Protein AF-A0A8S2YPQ8-F1 (afdb_monomer_lite)

Secondary structure (DSSP, 8-state):
---SHHHHHHHHHT-HHHHHHHTS-HHHHHHHHHHHHHHHHHHHHTT-HHHHHHHHHHHHHHHHHHHHHHHHHH--

Organism: NCBI:txid392030

Sequence (76 aa):
LANNLEELNKRADDNPSIQKAKSSSCAQITHVIETAWAEAKKAELINDEERAYVLYMRLFACFTALKQAKDIAHNQ

Foldseek 3Di:
DQPDPVVLLVCLVPPPLLVVLLVDALVSLVVLLVVLVVVLVVCVVVVVVSSNVSSVSNNVSSVVSSVVNVVVVVVD

InterPro domains:
  IPR015063 USP8 dimerisation domain [PF08969] (2-71)

pLDDT: mean 80.67, std 11.79, range [45.0, 96.19]

Radius of gyration: 13.42 Å; chains: 1; bounding box: 30×22×37 Å

Structure (mmCIF, N/CA/C/O backbone):
data_AF-A0A8S2YPQ8-F1
#
_entry.id   AF-A0A8S2YPQ8-F1
#
loop_
_atom_site.group_PDB
_atom_site.id
_atom_site.type_symbol
_atom_site.label_atom_id
_atom_site.label_alt_id
_atom_site.label_comp_id
_atom_site.label_asym_id
_atom_site.label_entity_id
_atom_site.label_seq_id
_atom_site.pdbx_PDB_ins_code
_atom_site.Cartn_x
_atom_site.Cartn_y
_atom_site.Cartn_z
_atom_site.occupancy
_atom_site.B_iso_or_equiv
_atom_site.auth_seq_id
_atom_site.auth_comp_id
_atom_site.auth_asym_id
_atom_site.auth_atom_id
_atom_site.pdbx_PDB_model_num
ATOM 1 N N . LEU A 1 1 ? 7.485 -17.326 -13.471 1.00 45.00 1 LEU A N 1
ATOM 2 C CA . LEU A 1 1 ? 6.710 -16.261 -14.136 1.00 45.00 1 LEU A CA 1
ATOM 3 C C . LEU A 1 1 ? 5.323 -16.309 -13.524 1.00 45.00 1 LEU A C 1
ATOM 5 O O . LEU A 1 1 ? 4.667 -17.331 -13.675 1.00 45.00 1 LEU A O 1
ATOM 9 N N . ALA A 1 2 ? 4.984 -15.326 -12.687 1.00 45.66 2 ALA A N 1
ATOM 10 C CA . ALA A 1 2 ? 3.645 -15.235 -12.107 1.00 45.66 2 ALA A CA 1
ATOM 11 C C . ALA A 1 2 ? 2.708 -14.800 -13.233 1.00 45.66 2 ALA A C 1
ATOM 13 O O . ALA A 1 2 ? 2.959 -13.770 -13.848 1.00 45.66 2 ALA A O 1
ATOM 14 N N . ASN A 1 3 ? 1.727 -15.624 -13.591 1.00 65.25 3 ASN A N 1
ATOM 15 C CA . ASN A 1 3 ? 1.107 -15.560 -14.921 1.00 65.25 3 ASN A CA 1
ATOM 16 C C . ASN A 1 3 ? -0.355 -15.087 -14.921 1.00 65.25 3 ASN A C 1
ATOM 18 O O . ASN A 1 3 ? -1.059 -15.317 -15.902 1.00 65.25 3 ASN A O 1
ATOM 22 N N . ASN A 1 4 ? -0.828 -14.399 -13.875 1.00 74.25 4 ASN A N 1
ATOM 23 C CA . ASN A 1 4 ? -2.038 -13.568 -13.945 1.00 74.25 4 ASN A CA 1
ATOM 24 C C . ASN A 1 4 ? -2.158 -12.601 -12.746 1.00 74.25 4 ASN A C 1
ATOM 26 O O . ASN A 1 4 ? -1.530 -12.773 -11.703 1.00 74.25 4 ASN A O 1
ATOM 30 N N . LEU A 1 5 ? -3.008 -11.579 -12.901 1.00 73.56 5 LEU A N 1
ATOM 31 C CA . LEU A 1 5 ? -3.334 -10.579 -11.871 1.00 73.56 5 LEU A CA 1
ATOM 32 C C . LEU A 1 5 ? -3.829 -11.197 -10.552 1.00 73.56 5 LEU A C 1
ATOM 34 O O . LEU A 1 5 ? -3.650 -10.612 -9.486 1.00 73.56 5 LEU A O 1
ATOM 38 N N . GLU A 1 6 ? -4.439 -12.380 -10.608 1.00 76.81 6 GLU A N 1
ATOM 39 C CA . GLU A 1 6 ? -4.949 -13.081 -9.430 1.00 76.81 6 GLU A CA 1
ATOM 40 C C . GLU A 1 6 ? -3.814 -13.514 -8.486 1.00 76.81 6 GLU A C 1
ATOM 42 O O . GLU A 1 6 ? -3.925 -13.352 -7.270 1.00 76.81 6 GLU A O 1
ATOM 47 N N . GLU A 1 7 ? -2.681 -13.981 -9.020 1.00 77.88 7 GLU A N 1
ATOM 48 C CA . GLU A 1 7 ? -1.497 -14.308 -8.214 1.00 77.88 7 GLU A CA 1
ATOM 49 C C . GLU A 1 7 ? -0.848 -13.069 -7.586 1.00 77.88 7 GLU A C 1
ATOM 51 O O . GLU A 1 7 ? -0.372 -13.126 -6.449 1.00 77.88 7 GLU A O 1
ATOM 56 N N . LEU A 1 8 ? -0.84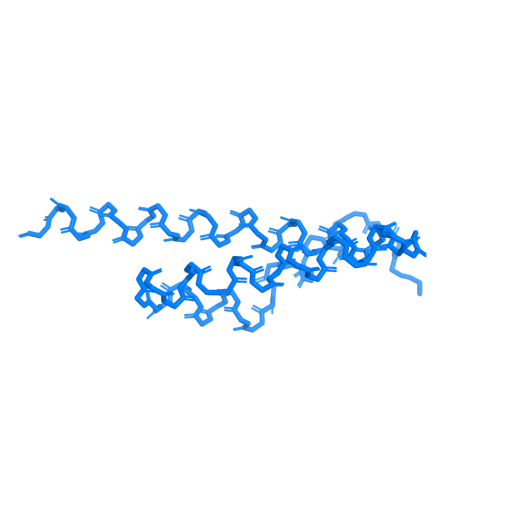4 -11.938 -8.297 1.00 71.00 8 LEU A N 1
ATOM 57 C CA . LEU A 1 8 ? -0.338 -10.673 -7.758 1.00 71.00 8 LEU A CA 1
ATOM 58 C C . LEU A 1 8 ? -1.223 -10.162 -6.612 1.00 71.00 8 LEU A C 1
ATOM 60 O O . LEU A 1 8 ? -0.699 -9.702 -5.597 1.00 71.00 8 LEU A O 1
ATOM 64 N N . ASN A 1 9 ? -2.543 -10.323 -6.727 1.00 70.62 9 ASN A N 1
ATOM 65 C CA . ASN A 1 9 ? -3.482 -9.995 -5.656 1.00 70.62 9 ASN A CA 1
ATOM 66 C C . ASN A 1 9 ? -3.296 -10.887 -4.425 1.00 70.62 9 ASN A C 1
ATOM 68 O O . ASN A 1 9 ? -3.187 -10.364 -3.319 1.00 70.62 9 ASN A O 1
ATOM 72 N N . LYS A 1 10 ? -3.135 -12.207 -4.602 1.00 76.94 10 LYS A N 1
ATOM 73 C CA . LYS A 1 10 ? -2.828 -13.116 -3.479 1.00 76.94 10 LYS A CA 1
ATOM 74 C C . LYS A 1 10 ? -1.559 -12.703 -2.734 1.00 76.94 10 LYS A C 1
ATOM 76 O O . LYS A 1 10 ? -1.543 -12.683 -1.511 1.00 76.94 10 LYS A O 1
ATOM 81 N N . ARG A 1 11 ? -0.504 -12.294 -3.449 1.00 71.81 11 ARG A N 1
ATOM 82 C CA . ARG A 1 11 ? 0.741 -11.796 -2.826 1.00 71.81 11 ARG A CA 1
ATOM 83 C C . ARG A 1 11 ? 0.546 -10.512 -2.025 1.00 71.81 11 ARG A C 1
ATOM 85 O O . ARG A 1 11 ? 1.264 -10.298 -1.046 1.00 71.81 11 ARG A O 1
ATOM 92 N N . ALA A 1 12 ? -0.374 -9.649 -2.449 1.00 71.19 12 ALA A N 1
ATOM 93 C CA . ALA A 1 12 ? -0.743 -8.478 -1.672 1.00 71.19 12 ALA A CA 1
ATOM 94 C C . ALA A 1 12 ? -1.489 -8.902 -0.396 1.00 71.19 12 ALA A C 1
ATOM 96 O O . ALA A 1 12 ? -1.074 -8.506 0.689 1.00 71.19 12 ALA A O 1
ATOM 97 N N . ASP A 1 13 ? -2.501 -9.764 -0.507 1.00 67.50 13 ASP A N 1
ATOM 98 C CA . ASP A 1 13 ? -3.344 -10.206 0.616 1.00 67.50 13 ASP A CA 1
ATOM 99 C C . ASP A 1 13 ? -2.602 -11.052 1.669 1.00 67.50 13 ASP A C 1
ATOM 101 O O . ASP A 1 13 ? -2.801 -10.875 2.879 1.00 67.50 13 ASP A O 1
ATOM 105 N N . ASP A 1 14 ? -1.699 -11.928 1.224 1.00 70.00 14 ASP A N 1
ATOM 106 C CA . ASP A 1 14 ? -0.894 -12.813 2.077 1.00 70.00 14 ASP A CA 1
ATOM 107 C C . ASP A 1 14 ? 0.336 -12.111 2.669 1.00 70.00 14 ASP A C 1
ATOM 109 O O . ASP A 1 14 ? 1.147 -12.725 3.369 1.00 70.00 14 ASP A O 1
ATOM 113 N N . ASN A 1 15 ? 0.508 -10.808 2.417 1.00 69.38 15 ASN A N 1
ATOM 114 C CA . ASN A 1 15 ? 1.662 -10.083 2.916 1.00 69.38 15 ASN A CA 1
ATOM 115 C C . ASN A 1 15 ? 1.654 -10.053 4.463 1.00 69.38 15 ASN A C 1
ATOM 117 O O . ASN A 1 15 ? 0.740 -9.475 5.067 1.00 69.38 15 ASN A O 1
ATOM 121 N N . PRO A 1 16 ? 2.698 -10.581 5.139 1.00 71.25 16 PRO A N 1
ATOM 122 C CA . PRO A 1 16 ? 2.744 -10.671 6.602 1.00 71.25 16 PRO A CA 1
ATOM 123 C C . PRO A 1 16 ? 2.578 -9.324 7.311 1.00 71.25 16 PRO A C 1
ATOM 125 O O . PRO A 1 16 ? 2.107 -9.253 8.446 1.00 71.25 16 PRO A O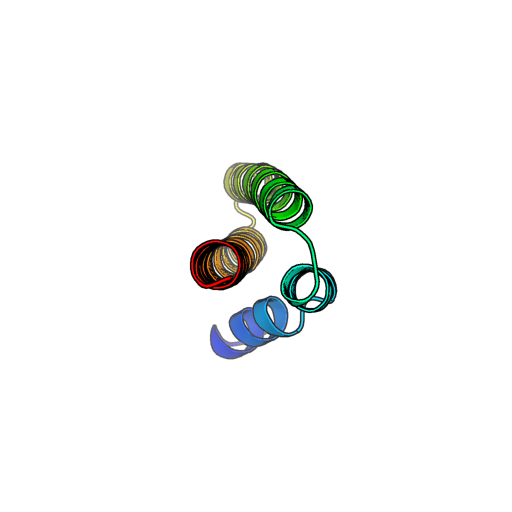 1
ATOM 128 N N . SER A 1 17 ? 2.964 -8.235 6.646 1.00 67.50 17 SER A N 1
A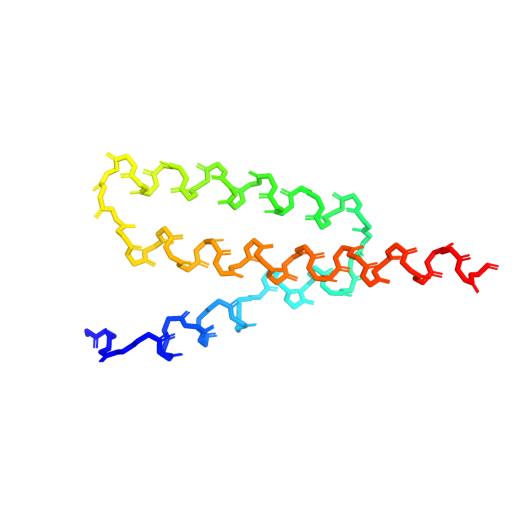TOM 129 C CA . SER A 1 17 ? 2.815 -6.883 7.182 1.00 67.50 17 SER A CA 1
ATOM 130 C C . SER A 1 17 ? 1.362 -6.394 7.211 1.00 67.50 17 SER A C 1
ATOM 132 O O . SER A 1 17 ? 1.021 -5.631 8.108 1.00 67.50 17 SER A O 1
ATOM 134 N N . ILE A 1 18 ? 0.496 -6.856 6.300 1.00 66.25 18 ILE A N 1
ATOM 135 C CA . ILE A 1 18 ? -0.936 -6.515 6.286 1.00 66.25 18 ILE A CA 1
ATOM 136 C C . ILE A 1 18 ? -1.667 -7.286 7.379 1.00 66.25 18 ILE A C 1
ATOM 138 O O . ILE A 1 18 ? -2.473 -6.712 8.105 1.00 66.25 18 ILE A O 1
ATOM 142 N N . GLN A 1 19 ? -1.347 -8.571 7.544 1.00 69.94 19 GLN A N 1
ATOM 143 C CA . GLN A 1 19 ? -1.910 -9.383 8.624 1.00 69.94 19 GLN A CA 1
ATOM 144 C C . GLN A 1 19 ? -1.556 -8.795 9.998 1.00 69.94 19 GLN A C 1
ATOM 146 O O . GLN A 1 19 ? -2.428 -8.673 10.852 1.00 69.94 19 GLN A O 1
ATOM 151 N N . LYS A 1 20 ? -0.315 -8.316 10.177 1.00 69.19 20 LYS A N 1
ATOM 152 C CA . LYS A 1 20 ? 0.074 -7.553 11.375 1.00 69.19 20 LYS A CA 1
ATOM 153 C C . LYS A 1 20 ? -0.676 -6.222 11.488 1.00 69.19 20 LYS A C 1
ATOM 155 O O . LYS A 1 20 ? -1.161 -5.904 12.569 1.00 69.19 20 LYS A O 1
ATOM 160 N N . ALA A 1 21 ? -0.822 -5.485 10.383 1.00 62.25 21 ALA A N 1
ATOM 161 C CA . ALA A 1 21 ? -1.513 -4.196 10.361 1.00 62.25 21 ALA A CA 1
ATOM 162 C C . ALA A 1 21 ? -2.993 -4.296 10.784 1.00 62.25 21 ALA A C 1
ATOM 164 O O . ALA A 1 21 ? -3.488 -3.391 11.447 1.00 62.25 21 ALA A O 1
ATOM 165 N N . LYS A 1 22 ? -3.687 -5.402 10.475 1.00 64.94 22 LYS A N 1
ATOM 166 C CA . LYS A 1 22 ? -5.079 -5.645 10.914 1.00 64.94 22 LYS A CA 1
ATOM 167 C C . LYS A 1 22 ? -5.242 -5.702 12.439 1.00 64.94 22 LYS A C 1
ATOM 169 O O . LYS A 1 22 ? -6.317 -5.407 12.943 1.00 64.94 22 LYS A O 1
ATOM 174 N N . SER A 1 23 ? -4.187 -6.067 13.165 1.00 68.00 23 SER A N 1
ATOM 175 C CA . SER A 1 23 ? -4.149 -6.125 14.635 1.00 68.00 23 SER A CA 1
ATOM 176 C C . SER A 1 23 ? -3.417 -4.942 15.284 1.00 68.00 23 SER A C 1
ATOM 178 O O . SER A 1 23 ? -3.165 -4.952 16.487 1.00 68.00 23 SER A O 1
ATOM 180 N N . SER A 1 24 ? -3.026 -3.944 14.493 1.00 72.00 24 SER A N 1
ATOM 181 C CA . SER A 1 24 ? -2.170 -2.835 14.917 1.00 72.00 24 SER A CA 1
ATOM 182 C C . SER A 1 24 ? -2.956 -1.555 15.208 1.00 72.00 24 SER A C 1
ATOM 184 O O . SER A 1 24 ? -4.104 -1.391 14.801 1.00 72.00 24 SER A O 1
ATOM 186 N N . SER A 1 25 ? -2.312 -0.602 15.888 1.00 81.31 25 SER A N 1
ATOM 187 C CA . SER A 1 25 ? -2.882 0.733 16.107 1.00 81.31 25 SER A CA 1
ATOM 188 C C . SER A 1 25 ? -2.943 1.552 14.811 1.00 81.31 25 SER A C 1
ATOM 190 O O . SER A 1 25 ? -2.143 1.348 13.894 1.00 81.31 25 SER A O 1
ATOM 192 N N . CYS A 1 26 ?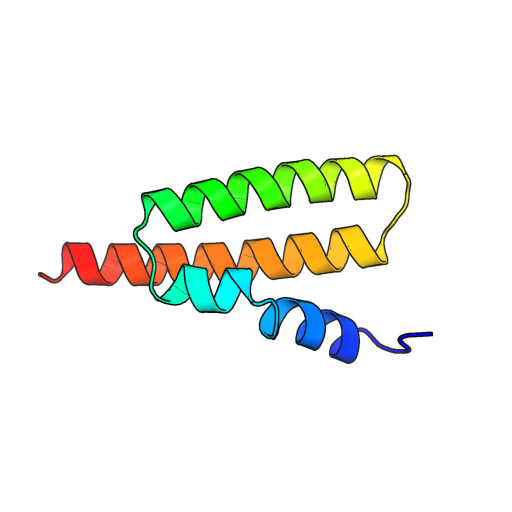 -3.828 2.556 14.755 1.00 83.62 26 CYS A N 1
ATOM 193 C CA . CYS A 1 26 ? -3.930 3.476 13.613 1.00 83.62 26 CYS A CA 1
ATOM 194 C C . CYS A 1 26 ? -2.573 4.079 13.206 1.00 83.62 26 CYS A C 1
ATOM 196 O O . CYS A 1 26 ? -2.283 4.175 12.018 1.00 83.62 26 CYS A O 1
ATOM 198 N N . ALA A 1 27 ? -1.721 4.440 14.173 1.00 84.12 27 ALA A N 1
ATOM 199 C CA . ALA A 1 27 ? -0.396 5.004 13.907 1.00 84.12 27 ALA A CA 1
ATOM 200 C C . ALA A 1 27 ? 0.528 4.019 13.169 1.00 84.12 27 ALA A C 1
ATOM 202 O O . ALA A 1 27 ? 1.211 4.397 12.219 1.00 84.12 27 ALA A O 1
ATOM 203 N N . GLN A 1 28 ? 0.514 2.744 13.567 1.00 83.19 28 GLN A N 1
ATOM 204 C CA . GLN A 1 28 ? 1.290 1.700 12.897 1.00 83.19 28 GLN A CA 1
ATOM 205 C C . GLN A 1 28 ? 0.772 1.438 11.479 1.00 83.19 28 GLN A C 1
ATOM 207 O O . GLN A 1 28 ? 1.572 1.285 10.559 1.00 83.19 28 GLN A O 1
ATOM 212 N N . ILE A 1 29 ? -0.550 1.436 11.282 1.00 83.38 29 ILE A N 1
ATOM 213 C CA . ILE A 1 29 ? -1.152 1.261 9.954 1.00 83.38 29 ILE A CA 1
ATOM 214 C C . ILE A 1 29 ? -0.753 2.420 9.027 1.00 83.38 29 ILE A C 1
ATOM 216 O O . ILE A 1 29 ? -0.328 2.176 7.899 1.00 83.38 29 ILE A O 1
ATOM 220 N N . THR A 1 30 ? -0.809 3.666 9.508 1.00 87.56 30 THR A N 1
ATOM 221 C CA . THR A 1 30 ? -0.371 4.847 8.746 1.00 87.56 30 THR A CA 1
ATOM 222 C C . THR A 1 30 ? 1.100 4.754 8.341 1.00 87.56 30 THR A C 1
ATOM 224 O O . THR A 1 30 ? 1.426 4.985 7.181 1.00 87.56 30 THR A O 1
ATOM 227 N N . HIS A 1 31 ? 1.985 4.331 9.246 1.00 88.00 31 HIS A N 1
ATOM 228 C CA . HIS A 1 31 ? 3.406 4.177 8.925 1.00 88.00 31 HIS A CA 1
ATOM 229 C C . HIS A 1 31 ? 3.661 3.127 7.826 1.00 88.00 31 HIS A C 1
ATOM 231 O O . HIS A 1 31 ? 4.513 3.308 6.950 1.00 88.00 31 HIS A O 1
ATOM 237 N N . VAL A 1 32 ? 2.897 2.028 7.833 1.00 86.19 32 VAL A N 1
ATOM 238 C CA . VAL A 1 32 ? 2.967 1.003 6.779 1.00 86.19 32 VAL A CA 1
ATOM 239 C C . VAL A 1 32 ? 2.492 1.563 5.435 1.00 86.19 32 VAL A C 1
ATOM 241 O O . VAL A 1 32 ? 3.116 1.271 4.413 1.00 86.19 32 VAL A O 1
ATOM 244 N N . ILE A 1 33 ? 1.438 2.386 5.432 1.00 89.81 33 ILE A N 1
ATOM 245 C CA . ILE A 1 33 ? 0.930 3.075 4.234 1.00 89.81 33 ILE A CA 1
ATOM 246 C C . ILE A 1 33 ? 2.009 3.996 3.656 1.00 89.81 33 ILE A C 1
ATOM 248 O O . ILE A 1 33 ? 2.355 3.872 2.486 1.00 89.81 33 ILE A O 1
ATOM 252 N N . GLU A 1 34 ? 2.592 4.877 4.466 1.00 91.75 34 GLU A N 1
ATOM 253 C CA . GLU A 1 34 ? 3.622 5.821 4.008 1.00 91.75 34 GLU A CA 1
ATOM 254 C C . GLU A 1 34 ? 4.832 5.101 3.400 1.00 91.75 34 GLU A C 1
ATOM 256 O O . GLU A 1 34 ? 5.317 5.473 2.327 1.00 91.75 34 GLU A O 1
ATOM 261 N N . THR A 1 35 ? 5.277 4.020 4.045 1.00 89.81 35 THR A N 1
ATOM 262 C CA . THR A 1 35 ? 6.400 3.209 3.561 1.00 89.81 35 THR A CA 1
ATOM 263 C C . THR A 1 35 ? 6.073 2.528 2.230 1.00 89.81 35 THR A C 1
ATOM 265 O O . THR A 1 35 ? 6.850 2.621 1.279 1.00 89.81 35 THR A O 1
ATOM 268 N N . ALA A 1 36 ? 4.908 1.877 2.128 1.00 90.00 36 ALA A N 1
ATOM 269 C CA . ALA A 1 36 ? 4.485 1.198 0.903 1.00 90.00 36 ALA A CA 1
ATOM 270 C C . ALA A 1 36 ? 4.301 2.179 -0.266 1.00 90.00 36 ALA A C 1
ATOM 272 O O . ALA A 1 36 ? 4.663 1.856 -1.395 1.00 90.00 36 ALA A O 1
ATOM 273 N N . TRP A 1 37 ? 3.808 3.392 0.003 1.00 93.81 37 TRP A N 1
ATOM 274 C CA . TRP A 1 37 ? 3.697 4.461 -0.991 1.00 93.81 37 TRP A CA 1
ATOM 275 C C . TRP A 1 37 ? 5.056 4.902 -1.523 1.00 93.81 37 TRP A C 1
ATOM 277 O O . TRP A 1 37 ? 5.259 4.958 -2.737 1.00 93.81 37 TRP A O 1
ATOM 287 N N . ALA A 1 38 ? 6.010 5.172 -0.631 1.00 94.38 38 ALA A N 1
ATOM 288 C CA . ALA A 1 38 ? 7.356 5.561 -1.033 1.00 94.38 38 ALA A CA 1
ATOM 289 C C . ALA A 1 38 ? 8.036 4.473 -1.881 1.00 94.38 38 ALA A C 1
ATOM 291 O O . ALA A 1 38 ? 8.717 4.783 -2.860 1.00 94.38 38 ALA A O 1
ATOM 292 N N . GLU A 1 39 ? 7.843 3.197 -1.540 1.00 93.19 39 GLU A N 1
ATOM 293 C CA . GLU A 1 39 ? 8.360 2.081 -2.335 1.00 93.19 39 GLU A CA 1
ATOM 294 C C . GLU A 1 39 ? 7.642 1.920 -3.679 1.00 93.19 39 GLU A C 1
ATOM 296 O O . GLU A 1 39 ? 8.311 1.655 -4.678 1.00 93.19 39 GLU A O 1
ATOM 301 N N . ALA A 1 40 ? 6.321 2.123 -3.736 1.00 93.75 40 ALA A N 1
ATOM 302 C CA . ALA A 1 40 ? 5.556 2.036 -4.981 1.00 93.75 40 ALA A CA 1
ATOM 303 C C . ALA A 1 40 ? 6.045 3.080 -5.989 1.00 93.75 40 ALA A C 1
ATOM 305 O O . ALA A 1 40 ? 6.300 2.758 -7.146 1.00 93.75 40 ALA A O 1
ATOM 306 N N . LYS A 1 41 ? 6.290 4.311 -5.522 1.00 95.88 41 LYS A N 1
ATOM 307 C CA . LYS A 1 41 ? 6.859 5.379 -6.352 1.00 95.88 41 LYS A CA 1
ATOM 308 C C . LYS A 1 41 ? 8.262 5.065 -6.850 1.00 95.88 41 LYS A C 1
ATOM 310 O O . LYS A 1 41 ? 8.576 5.359 -7.998 1.00 95.88 41 LYS A O 1
ATOM 315 N N . LYS A 1 42 ? 9.101 4.422 -6.035 1.00 95.94 42 LYS A N 1
ATOM 316 C CA . LYS A 1 42 ? 10.417 3.950 -6.495 1.00 95.94 42 LYS A CA 1
ATOM 317 C C . LYS A 1 42 ? 10.293 2.866 -7.565 1.00 95.94 42 LYS A C 1
ATOM 319 O O . LYS A 1 42 ? 11.067 2.898 -8.513 1.00 95.94 42 LYS A O 1
ATOM 324 N N . ALA A 1 43 ? 9.340 1.942 -7.421 1.00 94.38 43 ALA A N 1
ATOM 325 C CA . ALA A 1 43 ? 9.080 0.890 -8.402 1.00 94.38 43 ALA A CA 1
ATOM 326 C C . ALA A 1 43 ? 8.575 1.467 -9.739 1.00 94.38 43 ALA A C 1
ATOM 328 O O . ALA A 1 43 ? 9.092 1.098 -10.790 1.00 94.38 43 ALA A O 1
ATOM 329 N N . GLU A 1 44 ? 7.661 2.445 -9.704 1.00 94.06 44 GLU A N 1
ATOM 330 C CA . GLU A 1 44 ? 7.206 3.167 -10.904 1.00 94.06 44 GLU A CA 1
ATOM 331 C C . GLU A 1 44 ? 8.363 3.843 -11.650 1.00 94.06 44 GLU A C 1
ATOM 333 O O . GLU A 1 44 ? 8.462 3.724 -12.867 1.00 94.06 44 GLU A O 1
ATOM 338 N N . LEU A 1 45 ? 9.271 4.515 -10.932 1.00 96.19 45 LEU A N 1
ATOM 339 C CA . LEU A 1 45 ? 10.402 5.227 -11.545 1.00 96.19 45 LEU A CA 1
ATOM 340 C C . LEU A 1 45 ? 11.354 4.310 -12.325 1.00 96.19 45 LEU A C 1
ATOM 342 O O . LEU A 1 45 ? 12.036 4.780 -13.234 1.00 96.19 45 LEU A O 1
ATOM 346 N N . ILE A 1 46 ? 11.417 3.025 -11.971 1.00 95.50 46 ILE A N 1
ATOM 347 C CA . ILE A 1 46 ? 12.252 2.023 -12.648 1.00 95.50 46 ILE A CA 1
ATOM 348 C C . ILE A 1 46 ? 11.448 1.099 -13.577 1.00 95.50 46 ILE A C 1
ATOM 350 O O . ILE A 1 46 ? 12.005 0.124 -14.073 1.00 95.50 46 ILE A O 1
ATOM 354 N N . ASN A 1 47 ? 10.168 1.405 -13.827 1.00 94.19 47 ASN A N 1
ATOM 355 C CA . ASN A 1 47 ? 9.225 0.585 -14.603 1.00 94.19 47 ASN A CA 1
ATOM 356 C C . ASN A 1 47 ? 9.057 -0.853 -14.073 1.00 94.19 47 ASN A C 1
ATOM 358 O O . ASN A 1 47 ? 8.806 -1.786 -14.834 1.00 94.19 47 ASN A O 1
ATOM 362 N N . ASP A 1 48 ? 9.182 -1.046 -12.759 1.00 93.19 48 ASP A N 1
ATOM 363 C CA . ASP A 1 48 ? 8.852 -2.311 -12.096 1.00 93.19 48 ASP A CA 1
ATOM 364 C C . ASP A 1 48 ? 7.342 -2.343 -11.798 1.00 93.19 48 ASP A C 1
ATOM 366 O O . ASP A 1 48 ? 6.886 -2.125 -10.671 1.00 93.19 48 ASP A O 1
ATOM 370 N N . GLU A 1 49 ? 6.553 -2.529 -12.860 1.00 89.88 49 GLU A N 1
ATOM 371 C CA . GLU A 1 49 ? 5.089 -2.418 -12.835 1.00 89.88 49 GLU A CA 1
ATOM 372 C C . GLU A 1 49 ? 4.429 -3.479 -11.944 1.00 89.88 49 GLU A C 1
ATOM 374 O O . GLU A 1 49 ? 3.497 -3.165 -11.202 1.00 89.88 49 GLU A O 1
ATOM 379 N N . GLU A 1 50 ? 4.931 -4.720 -11.950 1.00 88.69 50 GLU A N 1
ATOM 380 C CA . GLU A 1 50 ? 4.405 -5.792 -11.094 1.00 88.69 50 GLU A CA 1
ATOM 381 C C . GLU A 1 50 ? 4.595 -5.460 -9.611 1.00 88.69 50 GLU A C 1
ATOM 383 O O . GLU A 1 50 ? 3.675 -5.615 -8.801 1.00 88.69 50 GLU A O 1
ATOM 388 N N . ARG A 1 51 ? 5.780 -4.964 -9.235 1.00 87.50 51 ARG A N 1
ATOM 389 C CA . ARG A 1 51 ? 6.048 -4.564 -7.854 1.00 87.50 51 ARG A CA 1
ATOM 390 C C . ARG A 1 51 ? 5.239 -3.336 -7.461 1.00 87.50 51 ARG A C 1
ATOM 392 O O . ARG A 1 51 ? 4.701 -3.310 -6.352 1.00 87.50 51 ARG A O 1
ATOM 399 N N . ALA A 1 52 ? 5.141 -2.339 -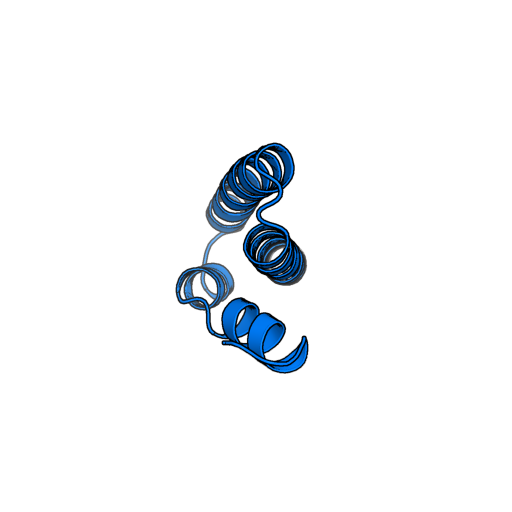8.340 1.00 90.81 52 ALA A N 1
ATOM 400 C CA . ALA A 1 52 ? 4.315 -1.159 -8.109 1.00 90.81 52 ALA A CA 1
ATOM 401 C C . ALA A 1 52 ? 2.853 -1.564 -7.869 1.00 90.81 52 ALA A C 1
ATOM 403 O O . ALA A 1 52 ? 2.260 -1.152 -6.871 1.00 90.81 52 ALA A O 1
ATOM 404 N N . TYR A 1 53 ? 2.308 -2.452 -8.705 1.00 90.00 53 TYR A N 1
ATOM 405 C CA . TYR A 1 53 ? 0.962 -3.000 -8.553 1.00 90.00 53 TYR A CA 1
ATOM 406 C C . TYR A 1 53 ? 0.758 -3.666 -7.188 1.00 90.00 53 TYR A C 1
ATOM 408 O O . TYR A 1 53 ? -0.168 -3.310 -6.461 1.00 90.00 53 TYR A O 1
ATOM 416 N N . VAL A 1 54 ? 1.649 -4.580 -6.787 1.00 87.94 54 VAL A N 1
ATOM 417 C CA . VAL A 1 54 ? 1.546 -5.268 -5.487 1.00 87.94 54 VAL A CA 1
ATOM 418 C C . VAL A 1 54 ? 1.601 -4.275 -4.319 1.00 87.94 54 VAL A C 1
ATOM 420 O O . VAL A 1 54 ? 0.853 -4.416 -3.348 1.00 87.94 54 VAL A O 1
ATOM 423 N N . LEU A 1 55 ? 2.451 -3.247 -4.399 1.00 89.50 55 LEU A N 1
ATOM 424 C CA . LEU A 1 55 ? 2.552 -2.211 -3.367 1.00 89.50 55 LEU A CA 1
ATOM 425 C C . LEU A 1 55 ? 1.293 -1.333 -3.299 1.00 89.50 55 LEU A C 1
ATOM 427 O O . LEU A 1 55 ? 0.845 -1.004 -2.199 1.00 89.50 55 LEU A O 1
ATOM 431 N N . TYR A 1 56 ? 0.671 -1.021 -4.437 1.00 90.56 56 TYR A N 1
ATOM 432 C CA . TYR A 1 56 ? -0.615 -0.322 -4.479 1.00 90.56 56 TYR A CA 1
ATOM 433 C C . TYR A 1 56 ? -1.775 -1.158 -3.944 1.00 90.56 56 TYR A C 1
ATOM 435 O O . TYR A 1 56 ? -2.591 -0.651 -3.171 1.00 90.56 56 TYR A O 1
ATOM 443 N N . MET A 1 57 ? -1.824 -2.450 -4.261 1.00 88.56 57 MET A N 1
ATOM 444 C CA . MET A 1 57 ? -2.822 -3.351 -3.680 1.00 88.56 57 MET A CA 1
ATOM 445 C C . MET A 1 57 ? -2.656 -3.460 -2.159 1.00 88.56 57 MET A C 1
ATOM 447 O O . MET A 1 57 ? -3.635 -3.413 -1.410 1.00 88.56 57 MET A O 1
ATOM 451 N N . ARG A 1 58 ? -1.411 -3.486 -1.672 1.00 85.25 58 ARG A N 1
ATOM 452 C CA . ARG A 1 58 ? -1.110 -3.441 -0.236 1.00 85.25 58 ARG A CA 1
ATOM 453 C C . ARG A 1 58 ? -1.579 -2.144 0.424 1.00 85.25 58 ARG A C 1
ATOM 455 O O . ARG A 1 58 ? -2.161 -2.192 1.506 1.00 85.25 58 ARG A O 1
ATOM 462 N N . LEU A 1 59 ? -1.360 -0.997 -0.217 1.0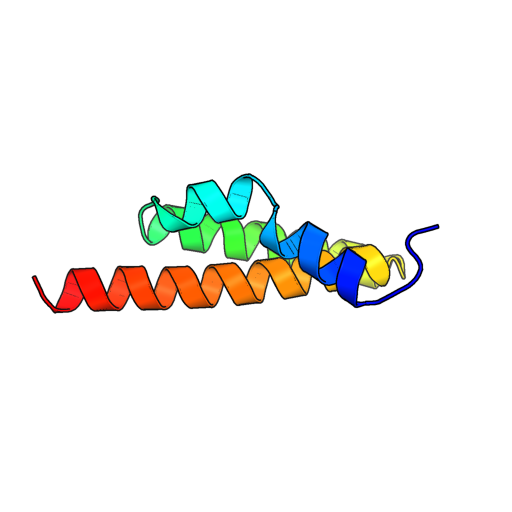0 89.44 59 LEU A N 1
ATOM 463 C CA . LEU A 1 59 ? -1.864 0.297 0.255 1.00 89.44 59 LEU A CA 1
ATOM 464 C C . LEU A 1 59 ? -3.384 0.278 0.427 1.00 89.44 59 LEU A C 1
ATOM 466 O O . LEU A 1 59 ? -3.888 0.678 1.476 1.00 89.44 59 LEU A O 1
ATOM 470 N N . PHE A 1 60 ? -4.109 -0.229 -0.572 1.00 88.06 60 PHE A N 1
ATOM 471 C CA . PHE A 1 60 ? -5.568 -0.323 -0.539 1.00 88.06 60 PHE A CA 1
ATOM 472 C C . PHE A 1 60 ? -6.079 -1.161 0.647 1.00 88.06 60 PHE A C 1
ATOM 474 O O . PHE A 1 60 ? -6.970 -0.732 1.391 1.00 88.06 60 PHE A O 1
ATOM 481 N N . ALA A 1 61 ? -5.467 -2.321 0.889 1.00 85.12 61 ALA A N 1
ATOM 482 C CA . ALA A 1 61 ? -5.791 -3.161 2.038 1.00 85.12 61 ALA A CA 1
ATOM 483 C C . ALA A 1 61 ? -5.490 -2.461 3.379 1.00 85.12 61 ALA A C 1
ATOM 485 O O . ALA A 1 61 ? -6.306 -2.516 4.303 1.00 85.12 61 ALA A O 1
ATOM 486 N N . CYS A 1 62 ? -4.369 -1.738 3.488 1.00 85.94 62 CYS A N 1
ATOM 487 C CA . CYS A 1 62 ? -4.047 -0.961 4.686 1.00 85.94 62 CYS A CA 1
ATOM 488 C C . CYS A 1 62 ? -5.025 0.202 4.925 1.00 85.94 62 CYS A C 1
ATOM 490 O O . CYS A 1 62 ? -5.396 0.439 6.073 1.00 85.94 62 CYS A O 1
ATOM 492 N N . PHE A 1 63 ? -5.500 0.894 3.883 1.00 87.75 63 PHE A N 1
ATOM 493 C CA . PHE A 1 63 ? -6.544 1.918 4.031 1.00 87.75 63 PHE A CA 1
ATOM 494 C C . PHE A 1 63 ? -7.866 1.329 4.533 1.00 87.75 63 PHE A C 1
ATOM 496 O O . PHE A 1 63 ? -8.528 1.933 5.379 1.00 87.75 63 PHE A O 1
ATOM 503 N N . THR A 1 64 ? -8.221 0.129 4.067 1.00 86.25 64 THR A N 1
ATOM 504 C CA . THR A 1 64 ? -9.399 -0.599 4.558 1.00 86.25 64 THR A CA 1
ATOM 505 C C . THR A 1 64 ? -9.257 -0.935 6.045 1.00 86.25 64 THR A C 1
ATOM 507 O O . THR A 1 64 ? -10.167 -0.656 6.826 1.00 86.25 64 THR A O 1
ATOM 510 N N . ALA A 1 65 ? -8.092 -1.445 6.462 1.00 83.12 65 ALA A N 1
ATOM 511 C CA . ALA A 1 65 ? -7.800 -1.730 7.868 1.00 83.12 65 ALA A CA 1
ATOM 512 C C . ALA A 1 65 ? -7.785 -0.457 8.738 1.00 83.12 65 ALA A C 1
ATOM 514 O O . ALA A 1 65 ? -8.326 -0.457 9.841 1.00 83.12 65 ALA A O 1
ATOM 515 N N . LEU A 1 66 ? -7.228 0.652 8.235 1.00 86.62 66 LEU A N 1
ATOM 516 C CA . LEU A 1 66 ? -7.212 1.936 8.944 1.00 86.62 66 LEU A CA 1
ATOM 517 C C . LEU A 1 66 ? -8.627 2.460 9.191 1.00 86.62 66 LEU A C 1
ATOM 519 O O . LEU A 1 66 ? -8.914 2.969 10.274 1.00 86.62 66 LEU A O 1
ATOM 523 N N . LYS A 1 67 ? -9.509 2.343 8.192 1.00 86.31 67 LYS A N 1
ATOM 524 C CA . LYS A 1 67 ? -10.916 2.718 8.337 1.00 86.31 67 LYS A CA 1
ATOM 525 C C . LYS A 1 67 ? -11.587 1.887 9.432 1.00 86.31 67 LYS A C 1
ATOM 527 O O . LYS A 1 67 ? -12.157 2.465 10.348 1.00 86.31 67 LYS A O 1
ATOM 532 N N . GLN A 1 68 ? -11.433 0.562 9.395 1.00 82.38 68 GLN A N 1
ATOM 533 C CA . GLN A 1 68 ? -11.987 -0.335 10.417 1.00 82.38 68 GLN A CA 1
ATOM 534 C C . GLN A 1 68 ? -11.473 -0.006 11.827 1.00 82.38 68 GLN A C 1
ATOM 536 O O . GLN A 1 68 ? -12.257 0.062 12.769 1.00 82.38 68 GLN A O 1
ATOM 541 N N . ALA A 1 69 ? -10.171 0.256 11.975 1.00 78.06 69 ALA A N 1
ATOM 542 C CA . ALA A 1 69 ? -9.581 0.630 13.258 1.00 78.06 69 ALA A CA 1
ATOM 543 C C . ALA A 1 69 ? -10.140 1.963 13.796 1.00 78.06 69 ALA A C 1
ATOM 545 O O . ALA A 1 69 ? -10.393 2.085 14.996 1.00 78.06 69 ALA A O 1
ATOM 546 N N . LYS A 1 70 ? -10.378 2.950 12.918 1.00 82.44 70 LYS A N 1
ATOM 547 C CA . LYS A 1 70 ? -11.029 4.219 13.287 1.00 82.44 70 LYS A CA 1
ATOM 548 C C . LYS A 1 70 ? -12.490 4.026 13.691 1.00 82.44 70 LYS A C 1
ATOM 550 O O . LYS A 1 70 ? -12.898 4.598 14.696 1.00 82.44 70 LYS A O 1
ATOM 555 N N . ASP A 1 71 ? -13.246 3.219 12.948 1.00 79.56 71 ASP A N 1
ATOM 556 C CA . ASP A 1 71 ? -14.662 2.952 13.230 1.00 79.56 71 ASP A CA 1
ATOM 557 C C . ASP A 1 71 ? -14.843 2.256 14.594 1.00 79.56 71 ASP A C 1
ATOM 559 O O . ASP A 1 71 ? -15.777 2.565 15.329 1.00 79.56 71 ASP A O 1
ATOM 563 N N . ILE A 1 72 ? -13.927 1.358 14.977 1.00 76.88 72 ILE A N 1
ATOM 564 C CA . ILE A 1 72 ? -13.925 0.726 16.308 1.00 76.88 72 ILE A CA 1
ATOM 565 C C . ILE A 1 72 ? -13.627 1.755 17.403 1.00 76.88 72 ILE A C 1
ATOM 567 O O . ILE A 1 72 ? -14.332 1.793 18.405 1.00 76.88 72 ILE A O 1
ATOM 571 N N . ALA A 1 73 ? -12.616 2.607 17.208 1.00 71.00 73 ALA A N 1
ATOM 572 C CA . ALA A 1 73 ? -12.238 3.623 18.190 1.00 71.00 73 ALA A CA 1
ATOM 573 C C . ALA A 1 73 ? -13.318 4.700 18.412 1.00 71.00 73 ALA A C 1
ATOM 575 O O . ALA A 1 73 ? -13.305 5.353 19.448 1.00 71.00 73 ALA A O 1
ATOM 576 N N . HIS A 1 74 ? -14.220 4.912 17.447 1.00 69.56 74 HIS A N 1
ATOM 577 C CA . HIS A 1 74 ? -15.314 5.888 17.546 1.00 69.56 74 HIS A CA 1
ATOM 578 C C . HIS A 1 74 ? -16.608 5.310 18.148 1.00 69.56 74 HIS A C 1
ATOM 580 O O . HIS A 1 74 ? -17.475 6.072 18.561 1.00 69.56 74 HIS A O 1
ATOM 586 N N . ASN A 1 75 ? -16.748 3.979 18.167 1.00 61.38 75 ASN A N 1
ATOM 587 C CA . ASN A 1 75 ? -17.907 3.258 18.709 1.00 61.38 75 ASN A CA 1
ATOM 588 C C . ASN A 1 75 ? -17.659 2.679 20.121 1.00 61.38 75 ASN A C 1
ATOM 590 O O . ASN A 1 75 ? -18.497 1.927 20.622 1.00 61.38 75 ASN A O 1
ATOM 594 N N . GLN A 1 76 ? -16.512 2.992 20.733 1.00 51.12 76 GLN A N 1
ATOM 595 C CA . GLN A 1 76 ? -16.195 2.746 22.147 1.00 51.12 76 GLN A CA 1
ATOM 596 C C . GLN A 1 76 ? -16.357 4.034 22.950 1.00 51.12 76 GLN A C 1
ATOM 598 O O . GLN A 1 76 ? -16.800 3.927 24.114 1.00 51.12 76 GLN A O 1
#